Protein AF-A0A8T4P283-F1 (afdb_monomer)

Radius of gyration: 15.97 Å; Cα contacts (8 Å, |Δi|>4): 124; chains: 1; bounding box: 39×23×43 Å

Secondary structure (DSSP, 8-state):
----HHHHHHHHHHHHH-B-SS-BSEEE---THHHHHHHHHHHHHHHHHHHHHHS--TTHHHHHHHHHHHHHHHHHHHHHHHTTEEESSHHHHHHHHHHHTS-SS----

Sequence (109 aa):
MVFDKNYYKNEFERLSKLKGETKFFIRKSSDTFKIKRFIKKGTDSFELANYIKSSNQNAKDYWTITICYYSMLYMAKAAILKKGYETDDHYSTQIALGHLLVPNEIKQV

pLDDT: mean 89.76, std 12.72, range [44.84, 98.5]

Nearest PDB structures (foldseek):
  2rai-assembly1_B  TM=7.407E-01  e=1.207E+00  Homo sapiens

Mean predicted aligned error: 5.28 Å

Solvent-accessible surface area (backbone atoms only — not comparable to full-atom values): 5980 Å² total; per-residue (Å²): 134,84,84,59,61,64,58,24,43,55,49,38,58,52,37,52,66,48,77,51,99,86,53,54,35,31,42,81,40,84,68,62,75,52,33,62,55,24,44,49,53,14,51,56,30,41,53,49,21,54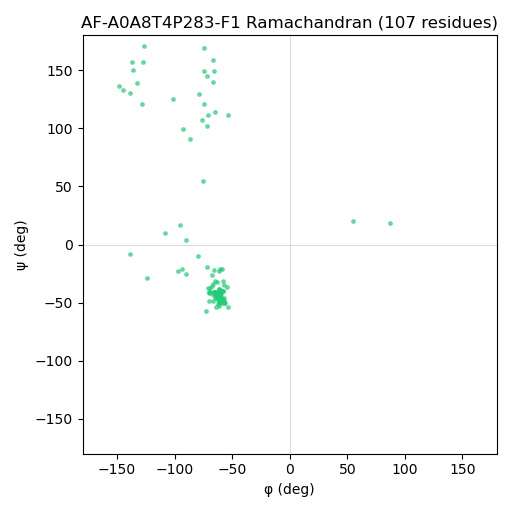,54,42,56,73,46,91,58,82,69,24,66,60,52,23,53,56,32,42,50,50,13,50,50,27,42,49,52,26,56,42,37,76,72,37,28,46,57,72,46,71,66,42,41,52,30,45,43,48,45,77,65,53,67,97,64,80,79,84,125

Foldseek 3Di:
DDQDLVVLVVVLVVQAPDDDPPFRAKYFAPPLVCLVVLLVQLVVLLVVLVVLVPDPDPPSVVSSVVSNVSSVLSNLQSVLVVVRMGGDDDVSSVSSCSNPPDDPDDPDD

Structure (mmCIF, N/CA/C/O backbone):
data_AF-A0A8T4P283-F1
#
_entry.id   AF-A0A8T4P283-F1
#
loop_
_atom_site.group_PDB
_atom_site.id
_atom_site.type_symbol
_atom_site.label_atom_id
_atom_site.label_alt_id
_atom_site.label_comp_id
_atom_site.label_asym_id
_atom_site.label_entity_id
_atom_site.label_seq_id
_atom_site.pdbx_PDB_ins_code
_atom_site.Cartn_x
_atom_site.Cartn_y
_atom_site.Cartn_z
_atom_site.occupancy
_atom_site.B_iso_or_equiv
_atom_site.auth_seq_id
_atom_site.auth_comp_id
_atom_site.auth_asym_id
_atom_site.auth_atom_id
_atom_site.pdbx_PDB_model_num
ATOM 1 N N . MET A 1 1 ? -15.975 -11.253 -12.604 1.00 50.75 1 MET A N 1
ATOM 2 C CA . MET A 1 1 ? -15.861 -11.613 -11.174 1.00 50.75 1 MET A CA 1
ATOM 3 C C . MET A 1 1 ? -16.639 -10.565 -10.395 1.00 50.75 1 MET A C 1
ATOM 5 O O . MET A 1 1 ? -16.342 -9.389 -10.569 1.00 50.75 1 MET A O 1
ATOM 9 N N . VAL A 1 2 ? -17.684 -10.945 -9.658 1.00 67.06 2 VAL A N 1
ATOM 10 C CA . VAL A 1 2 ? -18.476 -9.982 -8.871 1.00 67.06 2 VAL A CA 1
ATOM 11 C C . VAL A 1 2 ? -17.704 -9.677 -7.591 1.00 67.06 2 VAL A C 1
ATOM 13 O O . VAL A 1 2 ? -17.222 -10.592 -6.928 1.00 67.06 2 VAL A O 1
ATOM 16 N N . PHE A 1 3 ? -17.528 -8.397 -7.277 1.00 76.31 3 PHE A N 1
ATOM 17 C CA . PHE A 1 3 ? -16.848 -7.977 -6.058 1.00 76.31 3 PHE A CA 1
ATOM 18 C C . PHE A 1 3 ? -17.726 -8.283 -4.834 1.00 76.31 3 PHE A C 1
ATOM 20 O O . PHE A 1 3 ? -18.774 -7.666 -4.650 1.00 76.31 3 PHE A O 1
ATOM 27 N N . ASP A 1 4 ? -17.304 -9.232 -3.997 1.00 85.00 4 ASP A N 1
ATOM 28 C CA . ASP A 1 4 ? -18.025 -9.605 -2.775 1.00 85.00 4 ASP A CA 1
ATOM 29 C C . ASP A 1 4 ? -17.615 -8.712 -1.593 1.00 85.00 4 ASP A C 1
ATOM 31 O O . ASP A 1 4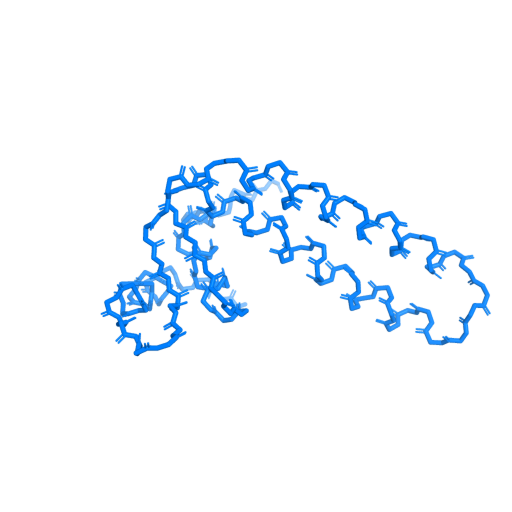 ? -16.686 -9.007 -0.838 1.00 85.00 4 ASP A O 1
ATOM 35 N N . LYS A 1 5 ? -18.334 -7.602 -1.412 1.00 85.00 5 LYS A N 1
ATOM 36 C CA . LYS A 1 5 ? -18.117 -6.657 -0.304 1.00 85.00 5 LYS A CA 1
ATOM 37 C C . LYS A 1 5 ? -18.226 -7.324 1.076 1.00 85.00 5 LYS A C 1
ATOM 39 O O . LYS A 1 5 ? -17.510 -6.924 1.999 1.00 85.00 5 LYS A O 1
ATOM 44 N N . ASN A 1 6 ? -19.109 -8.314 1.228 1.00 90.81 6 ASN A N 1
ATOM 45 C CA . ASN A 1 6 ? -19.351 -8.974 2.510 1.00 90.81 6 ASN A CA 1
ATOM 46 C C . ASN A 1 6 ? -18.156 -9.835 2.910 1.00 90.81 6 ASN A C 1
ATOM 48 O O . ASN A 1 6 ? -17.735 -9.772 4.065 1.00 90.81 6 ASN A O 1
ATOM 52 N N . TYR A 1 7 ? -17.556 -10.547 1.951 1.00 93.00 7 TYR A N 1
ATOM 53 C CA . TYR A 1 7 ? -16.291 -11.248 2.164 1.00 93.00 7 TYR A CA 1
ATOM 54 C C . TYR A 1 7 ? -15.213 -10.302 2.709 1.00 93.00 7 TYR A C 1
ATOM 56 O O . TYR A 1 7 ? -14.662 -10.543 3.784 1.00 93.00 7 TYR A O 1
ATOM 64 N N . TYR A 1 8 ? -14.964 -9.179 2.023 1.00 93.19 8 TYR A N 1
ATOM 65 C CA . TYR A 1 8 ? -13.932 -8.221 2.434 1.00 93.19 8 TYR A CA 1
ATOM 66 C C . TYR A 1 8 ? -14.199 -7.620 3.816 1.00 93.19 8 TYR A C 1
ATOM 68 O O . TYR A 1 8 ? -13.262 -7.444 4.592 1.00 93.19 8 TYR A O 1
ATOM 76 N N . LYS A 1 9 ? -15.462 -7.326 4.149 1.00 94.06 9 LYS A N 1
ATOM 77 C CA . LYS A 1 9 ? -15.844 -6.843 5.483 1.00 94.06 9 LYS A CA 1
ATOM 78 C C . LYS A 1 9 ? -15.572 -7.889 6.566 1.00 94.06 9 LYS A C 1
ATOM 80 O O . LYS A 1 9 ? -14.888 -7.585 7.541 1.00 94.06 9 LYS A O 1
ATOM 85 N N . ASN A 1 10 ? -16.086 -9.104 6.394 1.00 95.12 10 ASN A N 1
ATOM 86 C CA . ASN A 1 10 ? -15.956 -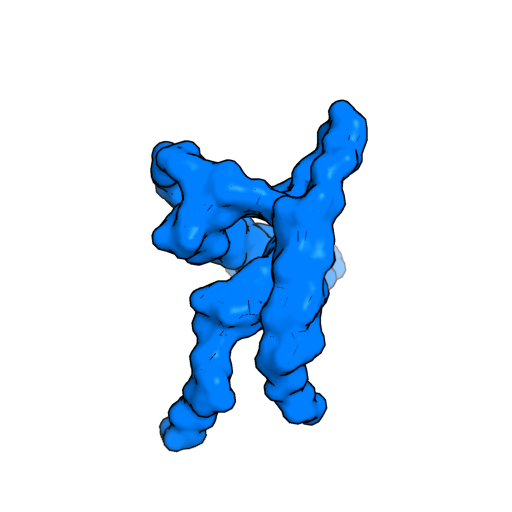10.168 7.390 1.00 95.12 10 ASN A CA 1
ATOM 87 C C . ASN A 1 10 ? -14.482 -10.519 7.629 1.00 95.12 10 ASN A C 1
ATOM 89 O O . ASN A 1 10 ? -14.038 -10.662 8.770 1.00 95.12 10 ASN A O 1
ATOM 93 N N . GLU A 1 11 ? -13.705 -10.582 6.550 1.00 95.25 11 GLU A N 1
ATOM 94 C CA . GLU A 1 11 ? -12.282 -10.879 6.618 1.00 95.25 11 GLU A CA 1
ATOM 95 C C . GLU A 1 11 ? -11.483 -9.734 7.256 1.00 95.25 11 GLU A C 1
ATOM 97 O O . GLU A 1 11 ? -10.580 -9.980 8.056 1.00 95.25 11 GLU A O 1
ATOM 102 N N . PHE A 1 12 ? -11.849 -8.476 6.989 1.00 95.31 12 PHE A N 1
ATOM 103 C CA . PHE A 1 12 ? -11.250 -7.317 7.652 1.00 95.31 12 PHE A CA 1
ATOM 104 C C . PHE A 1 12 ? -11.460 -7.355 9.169 1.00 95.31 12 PHE A C 1
ATOM 106 O O . PHE A 1 12 ? -10.516 -7.143 9.936 1.00 95.31 12 PHE A O 1
ATOM 113 N N . GLU A 1 13 ? -12.683 -7.649 9.616 1.00 94.56 13 GLU A N 1
ATOM 114 C CA . GLU A 1 13 ? -13.010 -7.764 11.038 1.00 94.56 13 GLU A CA 1
ATOM 115 C C . GLU A 1 13 ? -12.251 -8.917 11.703 1.00 94.56 13 GLU A C 1
ATOM 117 O O . GLU A 1 13 ? -11.748 -8.757 12.819 1.00 94.56 13 GLU A O 1
ATOM 122 N N . ARG A 1 14 ? -12.123 -10.061 11.015 1.00 94.12 14 ARG A N 1
ATOM 123 C CA . ARG A 1 14 ? -11.336 -11.209 11.482 1.00 94.12 14 ARG A CA 1
ATOM 124 C C . ARG A 1 14 ? -9.860 -10.841 11.641 1.00 94.12 14 ARG A C 1
ATOM 126 O O . ARG A 1 14 ? -9.299 -11.023 12.721 1.00 94.12 14 ARG A O 1
ATOM 133 N N . LEU A 1 15 ? -9.244 -10.276 10.600 1.00 93.25 15 LEU A N 1
ATOM 134 C CA . LEU A 1 15 ? -7.829 -9.887 10.595 1.00 93.25 15 LEU A CA 1
ATOM 135 C C . LEU A 1 15 ? -7.512 -8.772 11.601 1.00 93.25 15 LEU A C 1
ATOM 137 O O . LEU A 1 15 ? -6.424 -8.764 12.170 1.00 93.25 15 LEU A O 1
ATOM 141 N N . SER A 1 16 ? -8.460 -7.869 11.867 1.00 91.31 16 SER A N 1
ATOM 142 C CA . SER A 1 16 ? -8.300 -6.796 12.863 1.00 91.31 16 SER A CA 1
ATOM 143 C C . SER A 1 16 ? -8.323 -7.298 14.313 1.00 91.31 16 SER A C 1
ATOM 145 O O . SER A 1 16 ? -7.877 -6.594 15.220 1.00 91.31 16 SER A O 1
ATOM 147 N N . LYS A 1 17 ? -8.865 -8.501 14.553 1.00 89.56 17 LYS A N 1
ATOM 148 C CA . LYS A 1 17 ? -8.929 -9.140 15.880 1.00 89.56 17 LYS A CA 1
ATOM 149 C C . LYS A 1 17 ? -7.744 -10.072 16.145 1.00 89.56 17 LYS A C 1
ATOM 151 O O . LYS A 1 17 ? -7.442 -10.340 17.306 1.00 89.56 17 LYS A O 1
ATOM 156 N N . LEU A 1 18 ? -7.065 -10.550 15.100 1.00 84.12 18 LEU A N 1
ATOM 157 C CA . LEU A 1 18 ? -5.878 -11.393 15.225 1.00 84.12 18 LEU A CA 1
ATOM 158 C C . LEU A 1 18 ? -4.683 -10.569 15.721 1.00 84.12 18 LEU A C 1
ATOM 160 O O . LEU A 1 18 ? -4.040 -9.847 14.960 1.00 84.12 18 LEU A O 1
ATOM 164 N N . LYS A 1 19 ? -4.370 -10.702 17.010 1.00 63.09 19 LYS A N 1
ATOM 165 C CA . LYS A 1 19 ? -3.116 -10.219 17.594 1.00 63.09 19 LYS A CA 1
ATOM 166 C C . LYS A 1 19 ? -2.108 -11.366 17.561 1.00 63.09 19 LYS A C 1
ATOM 168 O O . LYS A 1 19 ? -2.182 -12.260 18.395 1.00 63.09 19 LYS A O 1
ATOM 173 N N . GLY A 1 20 ? -1.214 -11.378 16.575 1.00 58.09 20 GLY A N 1
ATOM 174 C CA . GLY A 1 20 ? -0.045 -12.257 16.617 1.00 58.09 20 GLY A CA 1
ATOM 175 C C . GLY A 1 20 ? 0.980 -11.726 17.620 1.00 58.09 20 GLY A C 1
ATOM 176 O O . GLY A 1 20 ? 1.090 -10.513 17.792 1.00 58.09 20 GLY A O 1
ATOM 177 N N . GLU A 1 21 ? 1.753 -12.613 18.249 1.00 54.53 21 GLU A N 1
ATOM 178 C CA . GLU A 1 21 ? 2.807 -12.246 19.214 1.00 54.53 21 GLU A CA 1
ATOM 179 C C . GLU A 1 21 ? 3.908 -11.357 18.596 1.00 54.53 21 GLU A C 1
ATOM 181 O O . GLU A 1 21 ? 4.593 -10.632 19.310 1.00 54.53 21 GLU A O 1
ATOM 186 N N . THR A 1 22 ? 4.054 -11.365 17.263 1.00 58.44 22 THR A N 1
ATOM 187 C CA . THR A 1 22 ? 5.132 -10.660 16.539 1.00 58.44 22 THR A CA 1
ATOM 188 C C . THR A 1 22 ? 4.707 -9.946 15.247 1.00 58.44 22 THR A C 1
ATOM 190 O O . THR A 1 22 ? 5.512 -9.207 14.679 1.00 58.44 22 THR A O 1
ATOM 193 N N . LYS A 1 23 ? 3.467 -10.118 14.761 1.00 66.50 23 LYS A N 1
ATOM 194 C CA . LYS A 1 23 ? 3.004 -9.544 13.481 1.00 66.50 23 LYS A CA 1
ATOM 195 C C . LYS A 1 23 ? 1.533 -9.124 13.541 1.00 66.50 23 LYS A C 1
ATOM 197 O O . LYS A 1 23 ? 0.692 -9.903 13.993 1.00 66.50 23 LYS A O 1
ATOM 202 N N . PHE A 1 24 ? 1.217 -7.918 13.062 1.00 69.19 2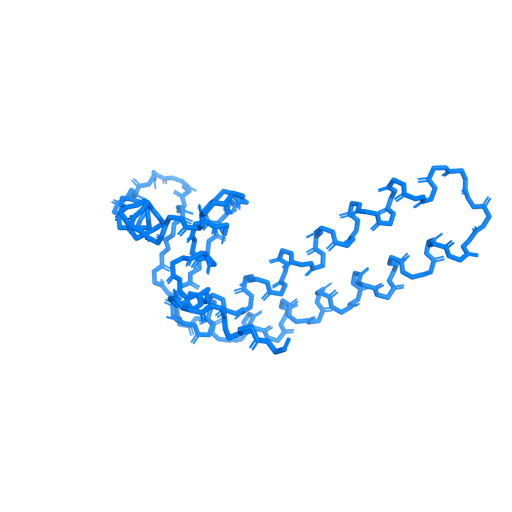4 PHE A N 1
ATOM 203 C CA . PHE A 1 24 ? -0.156 -7.413 12.983 1.00 69.19 24 PHE A CA 1
ATOM 204 C C . PHE A 1 24 ? -0.684 -7.532 11.553 1.00 69.19 24 PHE A C 1
ATOM 206 O O . PHE A 1 24 ? -0.107 -6.992 10.618 1.00 69.19 24 PHE A O 1
ATOM 213 N N . PHE A 1 25 ? -1.829 -8.184 11.353 1.00 85.88 25 PHE A N 1
ATOM 214 C CA . PHE A 1 25 ? -2.433 -8.232 10.018 1.00 85.88 25 PHE A CA 1
ATOM 215 C C . PHE A 1 25 ? -3.038 -6.874 9.650 1.00 85.88 25 PHE A C 1
ATOM 217 O O . PHE A 1 25 ? -2.647 -6.272 8.648 1.00 85.88 25 PHE A O 1
ATOM 224 N N . ILE A 1 26 ? -3.955 -6.378 10.485 1.00 93.25 26 ILE A N 1
ATOM 225 C CA . ILE A 1 26 ? -4.579 -5.056 10.374 1.00 93.25 26 ILE A CA 1
ATOM 226 C C . ILE A 1 26 ? -4.668 -4.457 11.778 1.00 93.25 26 ILE A C 1
ATOM 228 O O . ILE A 1 26 ? -5.152 -5.109 12.702 1.00 93.25 26 ILE A O 1
ATOM 232 N N . ARG A 1 27 ? -4.230 -3.210 11.957 1.00 92.38 27 ARG A N 1
ATOM 233 C CA . ARG A 1 27 ? -4.340 -2.497 13.240 1.00 92.38 27 ARG A CA 1
ATOM 234 C C . ARG A 1 27 ? -4.797 -1.063 13.049 1.00 92.38 27 ARG A C 1
ATOM 236 O O . ARG A 1 27 ? -4.574 -0.483 11.992 1.00 92.38 27 ARG A O 1
ATOM 243 N N . LYS A 1 28 ? -5.383 -0.466 14.088 1.00 93.25 28 LYS A N 1
ATOM 244 C CA . LYS A 1 28 ? -5.592 0.987 14.119 1.00 93.25 28 LYS A CA 1
ATOM 245 C C . LYS A 1 28 ? -4.242 1.694 14.199 1.00 93.25 28 LYS A C 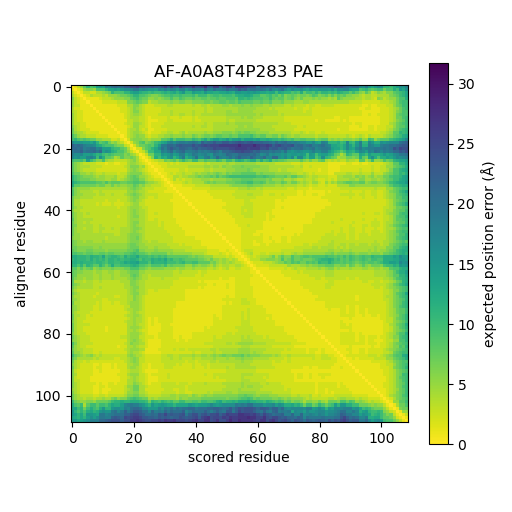1
ATOM 247 O O . LYS A 1 28 ? -3.352 1.238 14.913 1.00 93.25 28 LYS A O 1
ATOM 252 N N . SER A 1 29 ? -4.100 2.796 13.475 1.00 92.56 29 SER A N 1
ATOM 253 C CA . SER A 1 29 ? -2.876 3.592 13.468 1.00 92.56 29 SER A CA 1
ATOM 254 C C . SER A 1 29 ? -3.193 5.065 13.239 1.00 92.56 29 SER A C 1
ATOM 256 O O . SER A 1 29 ? -4.009 5.412 12.385 1.00 92.56 29 SER A O 1
ATOM 258 N N . SER A 1 30 ? -2.530 5.926 14.007 1.00 92.31 30 SER A N 1
ATOM 259 C CA . SER A 1 30 ? -2.581 7.386 13.888 1.00 92.31 30 SER A CA 1
ATOM 260 C C . SER A 1 30 ? -1.281 7.972 13.328 1.00 92.31 30 SER A C 1
ATOM 262 O O . SER A 1 30 ? -1.108 9.190 13.330 1.00 92.31 30 SER A O 1
ATOM 264 N N . ASP A 1 31 ? -0.367 7.128 12.834 1.00 92.56 31 ASP A N 1
ATOM 265 C CA . ASP A 1 31 ? 0.978 7.502 12.372 1.00 92.56 31 ASP A CA 1
ATOM 266 C C . ASP A 1 31 ? 0.962 8.210 11.006 1.00 92.56 31 ASP A C 1
ATOM 268 O O . ASP A 1 31 ? 1.634 7.814 10.050 1.00 92.56 31 ASP A O 1
ATOM 272 N N . THR A 1 32 ? 0.193 9.290 10.885 1.00 88.94 32 THR A N 1
ATOM 273 C CA . THR A 1 32 ? -0.077 9.987 9.618 1.00 88.94 32 THR A CA 1
ATOM 274 C C . THR A 1 32 ? 1.182 10.507 8.917 1.00 88.94 32 THR A C 1
ATOM 276 O O . THR A 1 32 ? 1.183 10.660 7.695 1.00 88.94 32 THR A O 1
ATOM 279 N N . PHE A 1 33 ? 2.300 10.686 9.632 1.00 90.94 33 PHE A N 1
ATOM 280 C CA . PHE A 1 33 ? 3.597 11.016 9.030 1.00 90.94 33 PHE A CA 1
ATOM 281 C C . PHE A 1 33 ? 4.060 9.967 7.998 1.00 90.94 33 PHE A C 1
ATOM 283 O O . PHE A 1 33 ? 4.691 10.317 6.995 1.00 90.94 33 PHE A O 1
ATOM 290 N N . LYS A 1 34 ? 3.699 8.685 8.184 1.00 94.75 34 LYS A N 1
ATOM 291 C CA . LYS A 1 34 ? 4.022 7.598 7.245 1.00 94.75 34 LYS A CA 1
ATOM 292 C C . LYS A 1 34 ? 3.311 7.761 5.899 1.00 94.75 34 LYS A C 1
ATOM 294 O O . LYS A 1 34 ? 3.808 7.242 4.905 1.00 94.75 34 LYS A O 1
ATOM 299 N N . ILE A 1 35 ? 2.207 8.517 5.827 1.00 96.00 35 ILE A N 1
ATOM 300 C CA . ILE A 1 35 ? 1.458 8.754 4.580 1.00 96.00 35 ILE A CA 1
ATOM 301 C C . ILE A 1 35 ? 2.366 9.403 3.534 1.00 96.00 35 ILE A C 1
ATOM 303 O O . ILE A 1 35 ? 2.481 8.890 2.423 1.00 96.00 35 ILE A O 1
ATOM 307 N N . LYS A 1 36 ? 3.067 10.488 3.894 1.00 97.00 36 LYS A N 1
ATOM 308 C CA . LYS A 1 36 ? 3.997 11.170 2.975 1.00 97.00 36 LYS A CA 1
ATOM 309 C C . LYS A 1 36 ? 5.121 10.234 2.525 1.00 97.00 36 LYS A C 1
ATOM 311 O O . LYS A 1 36 ? 5.481 10.225 1.352 1.00 97.00 36 LYS A O 1
ATOM 316 N N . ARG A 1 37 ? 5.631 9.404 3.443 1.00 97.19 37 ARG A N 1
ATOM 317 C CA . ARG A 1 37 ? 6.670 8.407 3.149 1.00 97.19 37 ARG A CA 1
ATOM 318 C C . ARG A 1 3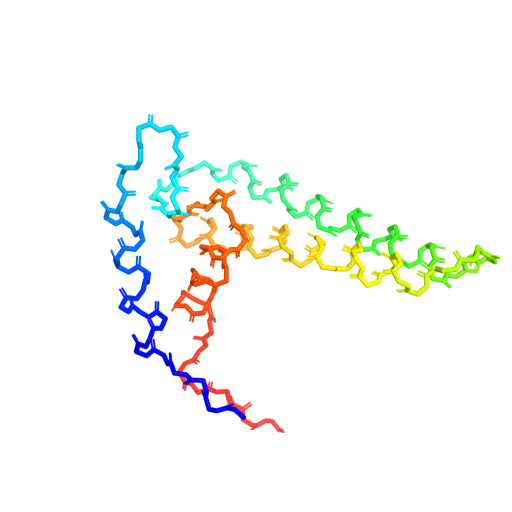7 ? 6.188 7.357 2.147 1.00 97.19 37 ARG A C 1
ATOM 320 O O . ARG A 1 37 ? 6.924 7.037 1.220 1.00 97.19 37 ARG A O 1
ATOM 327 N N . PHE A 1 38 ? 4.983 6.819 2.325 1.00 97.69 38 PHE A N 1
ATOM 328 C CA . PHE A 1 38 ? 4.415 5.835 1.405 1.00 97.69 38 PHE A CA 1
ATOM 329 C C . PHE A 1 38 ? 4.098 6.435 0.037 1.00 97.69 38 PHE A C 1
ATOM 331 O O . PHE A 1 38 ? 4.448 5.818 -0.962 1.00 97.69 38 PHE A O 1
ATOM 338 N N . ILE A 1 39 ? 3.531 7.647 -0.018 1.00 98.19 39 ILE A N 1
ATOM 339 C CA . ILE A 1 39 ? 3.297 8.355 -1.286 1.00 98.19 39 ILE A CA 1
ATOM 340 C C . ILE A 1 39 ? 4.614 8.530 -2.038 1.00 98.19 39 ILE A C 1
ATOM 342 O O . ILE A 1 39 ? 4.701 8.130 -3.193 1.00 98.19 39 ILE A O 1
ATOM 346 N N . LYS A 1 40 ? 5.660 9.035 -1.368 1.00 98.06 40 LYS A N 1
ATOM 347 C CA . LYS A 1 40 ? 6.977 9.192 -1.992 1.00 98.06 40 LYS A CA 1
ATOM 348 C C . LYS A 1 40 ? 7.507 7.867 -2.545 1.00 98.06 40 LYS A C 1
ATOM 350 O O . LYS A 1 40 ? 7.859 7.804 -3.712 1.00 98.06 40 LYS A O 1
ATOM 3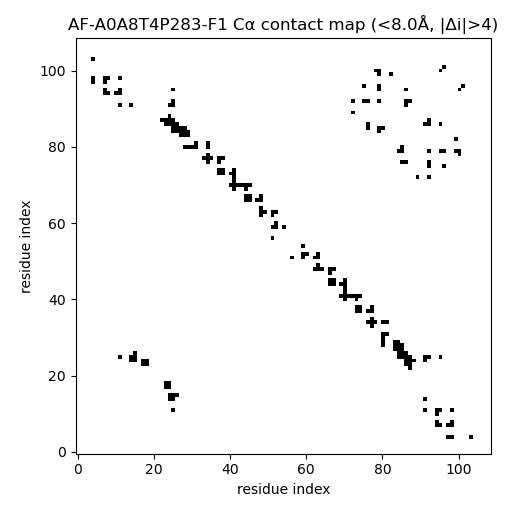55 N N . LYS A 1 41 ? 7.505 6.795 -1.744 1.00 98.12 41 LYS A N 1
ATOM 356 C CA . LYS A 1 41 ? 7.944 5.469 -2.212 1.00 98.12 41 LYS A CA 1
ATOM 357 C C . LYS A 1 41 ? 7.127 4.965 -3.404 1.00 98.12 41 LYS A C 1
ATOM 359 O O . LYS A 1 41 ? 7.697 4.361 -4.307 1.00 98.12 41 LYS A O 1
ATOM 364 N N . GLY A 1 42 ? 5.812 5.185 -3.391 1.00 98.25 42 GLY A N 1
ATOM 365 C CA . GLY A 1 42 ? 4.913 4.821 -4.482 1.00 98.25 42 GLY A CA 1
ATOM 366 C C . GLY A 1 42 ? 5.268 5.547 -5.777 1.00 98.25 42 GLY A C 1
ATOM 367 O O . GLY A 1 42 ? 5.458 4.891 -6.801 1.00 98.25 42 GLY A O 1
ATOM 368 N N . THR A 1 43 ? 5.426 6.870 -5.711 1.00 98.38 43 THR A N 1
ATOM 369 C CA . THR A 1 43 ? 5.820 7.713 -6.849 1.00 98.38 43 THR A CA 1
ATOM 370 C C . THR A 1 43 ? 7.208 7.353 -7.370 1.00 98.38 43 THR A C 1
ATOM 372 O O . THR A 1 43 ? 7.331 7.034 -8.548 1.00 98.38 43 THR A O 1
ATOM 375 N N . ASP A 1 44 ? 8.220 7.289 -6.498 1.00 98.50 44 ASP A N 1
ATOM 376 C CA . ASP A 1 44 ? 9.594 6.935 -6.881 1.00 98.50 44 ASP A CA 1
ATOM 377 C C . ASP A 1 44 ? 9.640 5.548 -7.561 1.00 98.50 44 ASP A C 1
ATOM 379 O O . ASP A 1 44 ? 10.339 5.343 -8.552 1.00 98.50 44 ASP A O 1
ATOM 383 N N . SER A 1 45 ? 8.858 4.582 -7.056 1.00 98.19 45 SER A N 1
ATOM 384 C CA . SER A 1 45 ? 8.758 3.248 -7.669 1.00 98.19 45 SER A CA 1
ATOM 385 C C . SER A 1 45 ? 8.104 3.313 -9.051 1.00 98.19 45 SER A C 1
ATOM 387 O O . SER A 1 45 ? 8.550 2.641 -9.973 1.00 98.19 45 SER A O 1
ATOM 389 N N . PHE A 1 46 ? 7.058 4.123 -9.224 1.00 98.00 46 PHE A N 1
ATOM 390 C CA . PHE A 1 46 ? 6.402 4.275 -10.523 1.00 98.00 46 PHE A CA 1
ATOM 391 C C . PHE A 1 46 ? 7.327 4.928 -11.563 1.00 98.00 46 PHE A C 1
ATOM 393 O O . PHE A 1 46 ? 7.398 4.473 -12.703 1.00 98.00 46 PHE A O 1
ATOM 400 N N . GLU A 1 47 ? 8.093 5.942 -11.161 1.00 97.88 47 GLU A N 1
ATOM 401 C CA . GLU A 1 47 ? 9.121 6.563 -12.004 1.00 97.88 47 GLU A CA 1
ATOM 402 C C . GLU A 1 47 ? 10.199 5.552 -12.416 1.00 97.88 47 GLU A C 1
ATOM 404 O O . GLU A 1 47 ? 10.541 5.458 -13.598 1.00 97.88 47 GLU A O 1
ATOM 409 N N . LEU A 1 48 ? 10.665 4.720 -11.476 1.00 97.19 48 LEU A N 1
ATOM 410 C CA . LEU A 1 48 ? 11.595 3.632 -11.777 1.00 97.19 48 LEU A CA 1
ATOM 411 C C . LEU A 1 48 ? 10.994 2.617 -12.761 1.00 97.19 48 LEU A C 1
ATOM 413 O O . LEU A 1 48 ? 11.681 2.179 -13.682 1.00 97.19 48 LEU A O 1
ATOM 417 N N . ALA A 1 49 ? 9.717 2.255 -12.608 1.00 97.44 49 ALA A N 1
ATOM 418 C CA . ALA A 1 49 ? 9.043 1.337 -13.526 1.00 97.44 49 ALA A CA 1
ATOM 419 C C . ALA A 1 49 ? 9.026 1.881 -14.965 1.00 97.44 49 ALA A C 1
ATOM 421 O O . ALA A 1 49 ? 9.289 1.124 -15.906 1.00 97.44 49 ALA A O 1
ATOM 422 N N . ASN A 1 50 ? 8.782 3.187 -15.127 1.00 96.50 50 ASN A N 1
ATOM 423 C CA . ASN A 1 50 ? 8.828 3.870 -16.422 1.00 96.50 50 ASN A CA 1
ATOM 424 C C . ASN A 1 50 ? 10.241 3.872 -17.017 1.00 96.50 50 ASN A C 1
ATOM 426 O O . ASN A 1 50 ? 10.405 3.561 -18.197 1.00 96.50 50 ASN A O 1
ATOM 430 N N . TYR A 1 51 ? 11.258 4.154 -16.198 1.00 96.62 51 TYR A N 1
ATOM 431 C CA . TYR A 1 51 ? 12.660 4.098 -16.617 1.00 96.62 51 TYR A CA 1
ATOM 432 C C . TYR A 1 51 ? 13.075 2.692 -17.082 1.00 96.62 51 TYR A C 1
ATOM 434 O O . TYR A 1 51 ? 13.688 2.528 -18.136 1.00 96.62 51 TYR A O 1
ATOM 442 N N . ILE A 1 52 ? 12.702 1.647 -16.337 1.00 95.50 52 ILE A N 1
ATOM 443 C CA . ILE A 1 52 ? 13.006 0.263 -16.723 1.00 95.50 52 ILE A CA 1
ATOM 444 C C . ILE A 1 52 ? 12.277 -0.115 -18.016 1.00 95.50 52 ILE A C 1
ATOM 446 O O . ILE A 1 52 ? 12.889 -0.711 -18.905 1.00 95.50 52 ILE A O 1
ATOM 450 N N . LYS A 1 53 ? 11.009 0.283 -18.174 1.00 95.50 53 LYS A N 1
ATOM 451 C CA . LYS A 1 53 ? 10.215 -0.018 -19.375 1.00 95.50 53 LYS A CA 1
ATOM 452 C C . LYS A 1 53 ? 10.824 0.586 -20.646 1.00 95.50 53 LYS A C 1
ATOM 454 O O . LYS A 1 53 ? 10.803 -0.061 -21.701 1.00 95.50 53 LYS A O 1
ATOM 459 N N . SER A 1 54 ? 11.377 1.797 -20.551 1.00 94.50 54 SE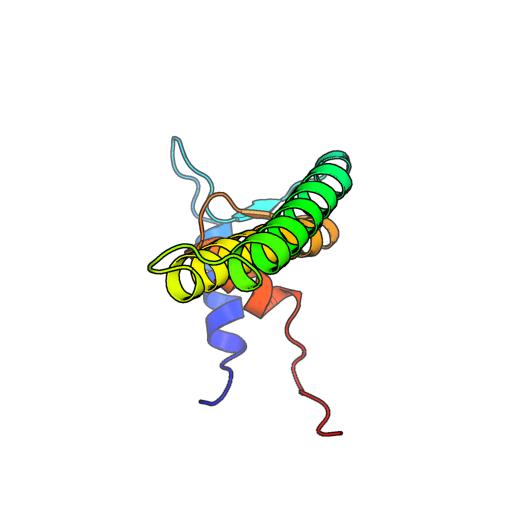R A N 1
ATOM 460 C CA . SER A 1 54 ? 12.035 2.486 -21.670 1.00 94.50 54 SER A CA 1
ATOM 461 C C . SER A 1 54 ? 13.468 2.011 -21.935 1.00 94.50 54 SER A C 1
ATOM 463 O O . SER A 1 54 ? 14.032 2.343 -22.974 1.00 94.50 54 SER A O 1
ATOM 465 N N . SER A 1 55 ? 14.049 1.201 -21.048 1.00 94.62 55 SER A N 1
ATOM 466 C CA . SER A 1 55 ? 15.405 0.671 -21.214 1.00 94.62 55 SER A CA 1
ATOM 467 C C . SER A 1 55 ? 15.502 -0.444 -22.271 1.00 94.62 55 SER A C 1
ATOM 469 O O . SER A 1 55 ? 14.499 -1.014 -22.713 1.00 94.62 55 SER A O 1
ATOM 471 N N . ASN A 1 56 ? 16.737 -0.805 -22.627 1.00 92.81 56 ASN A N 1
ATOM 472 C CA . ASN A 1 56 ? 17.059 -1.950 -23.490 1.00 92.81 56 ASN A CA 1
ATOM 473 C C . ASN A 1 56 ? 17.412 -3.219 -22.691 1.00 92.81 56 ASN A C 1
ATOM 475 O O . ASN A 1 56 ? 18.018 -4.141 -23.228 1.00 92.81 56 ASN A O 1
ATOM 479 N N . GLN A 1 57 ? 17.075 -3.261 -21.398 1.00 89.88 57 GLN A N 1
ATOM 480 C CA . GLN A 1 57 ? 17.370 -4.406 -20.540 1.00 89.88 57 GLN A CA 1
ATOM 481 C C . GLN A 1 57 ? 16.482 -5.610 -20.884 1.00 89.88 57 GLN A C 1
ATOM 483 O O . GLN A 1 57 ? 15.293 -5.471 -21.191 1.00 89.88 57 GLN A O 1
ATOM 488 N N . ASN A 1 58 ? 17.051 -6.809 -20.765 1.00 90.75 58 ASN A N 1
ATOM 489 C CA . ASN A 1 58 ? 16.293 -8.053 -20.866 1.00 90.75 58 ASN A CA 1
ATOM 490 C C . ASN A 1 58 ? 15.304 -8.180 -19.697 1.00 90.75 58 ASN A C 1
ATOM 492 O O . ASN A 1 58 ? 15.552 -7.686 -18.599 1.00 90.75 58 ASN A O 1
ATOM 496 N N . ALA A 1 59 ? 14.171 -8.850 -19.933 1.00 91.25 59 ALA A N 1
ATOM 497 C CA . ALA A 1 59 ? 13.100 -9.041 -18.946 1.00 91.25 59 ALA A CA 1
ATOM 498 C C . ALA A 1 59 ? 12.544 -7.740 -18.321 1.00 91.25 59 ALA A C 1
ATOM 500 O O . ALA A 1 59 ? 11.907 -7.783 -17.266 1.00 91.25 59 ALA A O 1
ATOM 501 N N . LYS A 1 60 ? 12.734 -6.581 -18.972 1.00 93.38 60 LYS A N 1
ATOM 502 C CA . LYS A 1 60 ? 12.248 -5.284 -18.475 1.00 93.38 60 LYS A CA 1
ATOM 503 C C . LYS A 1 60 ? 10.755 -5.277 -18.169 1.00 93.38 60 LYS A C 1
ATOM 505 O O . LYS A 1 60 ? 10.354 -4.700 -17.172 1.00 93.38 60 LYS A O 1
ATOM 510 N N . ASP A 1 61 ? 9.947 -5.977 -18.962 1.00 95.00 61 ASP A N 1
ATOM 511 C CA . ASP A 1 61 ? 8.496 -6.025 -18.774 1.00 95.00 61 ASP A CA 1
ATOM 512 C C . ASP A 1 61 ? 8.106 -6.722 -17.469 1.00 95.00 61 ASP A C 1
ATOM 514 O O . ASP A 1 61 ? 7.248 -6.225 -16.741 1.00 95.00 61 ASP A O 1
ATOM 518 N N . TYR A 1 62 ? 8.787 -7.822 -17.135 1.00 95.94 62 TYR A N 1
ATOM 519 C CA . TYR A 1 62 ? 8.605 -8.515 -15.862 1.00 95.94 62 TYR A CA 1
ATOM 520 C C . TYR A 1 62 ? 8.936 -7.584 -14.692 1.00 95.94 62 TYR A C 1
ATOM 522 O O . TYR A 1 62 ? 8.119 -7.397 -13.791 1.00 95.94 62 TYR A O 1
ATOM 530 N N . TRP A 1 63 ? 10.092 -6.919 -14.753 1.00 96.38 63 TRP A N 1
ATOM 531 C CA . TRP A 1 63 ? 10.505 -5.975 -13.718 1.00 96.38 63 TRP A CA 1
ATOM 532 C C . TRP A 1 63 ? 9.577 -4.766 -13.611 1.00 96.38 63 TRP A C 1
ATOM 534 O O . TRP A 1 63 ? 9.219 -4.382 -12.501 1.00 96.38 63 TRP A O 1
ATOM 544 N N . THR A 1 64 ? 9.124 -4.199 -14.729 1.00 97.62 64 THR A N 1
ATOM 545 C CA . THR A 1 64 ? 8.138 -3.113 -14.741 1.00 97.62 64 THR A CA 1
ATOM 546 C C . THR A 1 64 ? 6.856 -3.539 -14.028 1.00 97.62 64 THR A C 1
ATOM 548 O O . THR A 1 64 ? 6.373 -2.795 -13.177 1.00 97.62 64 THR A O 1
ATOM 551 N N . ILE A 1 65 ? 6.329 -4.741 -14.296 1.00 97.50 65 ILE A N 1
ATOM 552 C CA . ILE A 1 65 ? 5.133 -5.262 -13.612 1.00 97.50 65 ILE A CA 1
ATOM 553 C C . ILE A 1 65 ? 5.381 -5.394 -12.105 1.00 97.50 65 ILE A C 1
ATOM 555 O O . ILE A 1 65 ? 4.571 -4.917 -11.305 1.00 97.50 65 ILE A O 1
ATOM 559 N N . THR A 1 66 ? 6.508 -5.990 -11.703 1.00 97.44 66 THR A N 1
ATOM 560 C CA . THR A 1 66 ? 6.871 -6.144 -10.286 1.00 97.44 66 THR A CA 1
ATOM 561 C C . THR A 1 66 ? 6.994 -4.794 -9.577 1.00 97.44 66 THR A C 1
ATOM 563 O O . THR A 1 66 ? 6.486 -4.622 -8.470 1.00 97.44 66 THR A O 1
ATOM 566 N N . ILE A 1 67 ? 7.633 -3.807 -10.204 1.00 97.69 67 ILE A N 1
ATOM 567 C CA . ILE A 1 67 ? 7.819 -2.483 -9.604 1.00 97.69 67 ILE A CA 1
ATOM 568 C C . ILE A 1 67 ? 6.478 -1.737 -9.523 1.00 97.69 67 ILE A C 1
ATOM 570 O O . ILE A 1 67 ? 6.169 -1.152 -8.481 1.00 97.69 67 ILE A O 1
ATOM 574 N N . CYS A 1 68 ? 5.639 -1.812 -10.562 1.00 98.19 68 CYS A N 1
ATOM 575 C CA . CYS A 1 68 ? 4.281 -1.266 -10.535 1.00 98.19 68 CYS A CA 1
ATOM 576 C C . CYS A 1 68 ? 3.444 -1.885 -9.408 1.00 98.19 68 CYS A C 1
ATOM 578 O O . CYS A 1 68 ? 2.729 -1.164 -8.712 1.00 98.19 68 CYS A O 1
ATOM 580 N N . TYR A 1 69 ? 3.572 -3.193 -9.167 1.00 97.44 69 TYR A N 1
ATOM 581 C CA . TYR A 1 69 ? 2.930 -3.856 -8.032 1.00 97.44 69 TYR A CA 1
ATOM 582 C C . TYR A 1 69 ? 3.326 -3.226 -6.688 1.00 97.44 69 TYR A C 1
ATOM 584 O O . TYR A 1 69 ? 2.454 -2.873 -5.892 1.00 97.44 69 TYR A O 1
ATOM 592 N N . TYR A 1 70 ? 4.622 -3.010 -6.443 1.00 97.50 70 TYR A N 1
ATOM 593 C CA . TYR A 1 70 ? 5.076 -2.363 -5.207 1.00 97.50 70 TYR A CA 1
ATOM 594 C C . TYR A 1 70 ? 4.675 -0.888 -5.121 1.00 97.50 70 TYR A C 1
ATOM 596 O O . TYR A 1 70 ? 4.320 -0.420 -4.038 1.00 97.50 70 TYR A O 1
ATOM 604 N N . SER A 1 71 ? 4.672 -0.166 -6.244 1.00 98.25 71 SER A N 1
ATOM 605 C CA . SER A 1 71 ? 4.152 1.202 -6.304 1.00 98.25 71 SER A CA 1
ATOM 606 C C . SER A 1 71 ? 2.694 1.255 -5.831 1.00 98.25 71 SER A C 1
ATOM 608 O O . SER A 1 71 ? 2.366 2.000 -4.901 1.00 98.25 71 SER A O 1
ATOM 610 N N . MET A 1 72 ? 1.841 0.384 -6.383 1.00 97.62 72 MET A N 1
ATOM 611 C CA . MET A 1 72 ? 0.440 0.254 -5.974 1.00 97.62 72 MET A CA 1
ATOM 612 C C . MET A 1 72 ? 0.307 -0.152 -4.505 1.00 97.62 72 MET A C 1
ATOM 614 O O . MET A 1 72 ? -0.524 0.411 -3.794 1.00 97.62 72 MET A O 1
ATOM 618 N N . LEU A 1 73 ? 1.144 -1.074 -4.018 1.00 97.31 73 LEU A N 1
ATOM 619 C CA . LEU A 1 73 ? 1.142 -1.491 -2.616 1.00 97.31 73 LEU A CA 1
ATOM 620 C C . LEU A 1 73 ? 1.444 -0.319 -1.669 1.00 97.31 73 LEU A C 1
ATOM 622 O O . LEU A 1 73 ? 0.762 -0.154 -0.656 1.00 97.31 73 LEU A O 1
ATOM 626 N N . TYR A 1 74 ? 2.434 0.521 -1.986 1.00 97.81 74 TYR A N 1
ATOM 627 C CA . TYR A 1 74 ? 2.737 1.703 -1.175 1.00 97.81 74 TYR A CA 1
ATOM 628 C C . TYR A 1 74 ? 1.587 2.713 -1.186 1.00 97.81 74 TYR A C 1
ATOM 630 O O . TYR A 1 74 ? 1.203 3.211 -0.125 1.00 97.81 74 TYR A O 1
ATOM 638 N N . MET A 1 75 ? 0.986 2.965 -2.351 1.00 98.00 75 MET A N 1
ATOM 639 C CA . MET A 1 75 ? -0.179 3.847 -2.458 1.00 98.00 75 MET A CA 1
ATOM 640 C C . MET A 1 75 ? -1.385 3.305 -1.678 1.00 98.00 75 MET A C 1
ATOM 642 O O . MET A 1 75 ? -2.044 4.060 -0.958 1.00 98.00 75 MET A O 1
ATOM 646 N N . ALA A 1 76 ? -1.630 1.994 -1.736 1.00 97.00 76 ALA A N 1
ATOM 647 C CA . ALA A 1 76 ? -2.664 1.326 -0.953 1.00 97.00 76 ALA A CA 1
ATOM 648 C C . ALA A 1 76 ? -2.440 1.523 0.553 1.00 97.00 76 ALA A C 1
ATOM 650 O O . ALA A 1 76 ? -3.356 1.949 1.256 1.00 97.00 76 ALA A O 1
ATOM 651 N N . LYS A 1 77 ? -1.212 1.307 1.046 1.00 96.50 77 LYS A N 1
ATOM 652 C CA . LYS A 1 77 ? -0.868 1.534 2.461 1.00 96.50 77 LYS A CA 1
ATOM 653 C C . LYS A 1 77 ? -1.077 2.988 2.887 1.00 96.50 77 LYS A C 1
ATOM 655 O O . LYS A 1 77 ? -1.601 3.231 3.971 1.00 96.50 77 LYS A O 1
ATOM 660 N N . ALA A 1 78 ? -0.745 3.960 2.033 1.00 97.38 78 ALA A N 1
ATOM 661 C CA . ALA A 1 78 ? -1.023 5.371 2.304 1.00 97.38 78 ALA A CA 1
ATOM 662 C C . ALA A 1 78 ? -2.533 5.656 2.424 1.00 97.38 78 ALA A C 1
ATOM 664 O O . ALA A 1 78 ? -2.964 6.371 3.332 1.00 97.38 78 ALA A O 1
ATOM 665 N N . ALA A 1 79 ? -3.339 5.093 1.520 1.00 97.12 79 ALA A N 1
ATOM 666 C CA . ALA A 1 79 ? -4.788 5.278 1.501 1.00 97.12 79 ALA A CA 1
ATOM 667 C C . ALA A 1 79 ? -5.484 4.598 2.693 1.00 97.12 79 ALA A C 1
ATOM 669 O O . ALA A 1 79 ? -6.362 5.199 3.312 1.00 97.12 79 ALA A O 1
ATOM 670 N N . ILE A 1 80 ? -5.056 3.388 3.063 1.00 96.75 80 ILE A N 1
ATOM 671 C CA . ILE A 1 80 ? -5.543 2.668 4.250 1.00 96.75 80 ILE A CA 1
ATOM 672 C C . ILE A 1 80 ? -5.197 3.446 5.528 1.00 96.75 80 ILE A C 1
ATOM 674 O O . ILE A 1 80 ? -6.051 3.615 6.399 1.00 96.75 80 ILE A O 1
ATOM 678 N N . LEU A 1 81 ? -3.995 4.023 5.606 1.00 96.81 81 LEU A N 1
ATOM 679 C CA . LEU A 1 81 ? -3.590 4.839 6.751 1.00 96.81 81 LEU A CA 1
ATOM 680 C C . LEU A 1 81 ? -4.385 6.138 6.880 1.00 96.81 81 LEU A C 1
ATOM 682 O O . LEU A 1 81 ? -4.730 6.531 7.992 1.00 96.81 81 LEU A O 1
ATOM 686 N N . LYS A 1 82 ? -4.795 6.755 5.764 1.00 96.50 82 LYS A N 1
ATOM 687 C CA . LYS A 1 82 ? -5.775 7.858 5.791 1.00 96.50 82 LYS A CA 1
ATOM 688 C C . LYS A 1 82 ? -7.13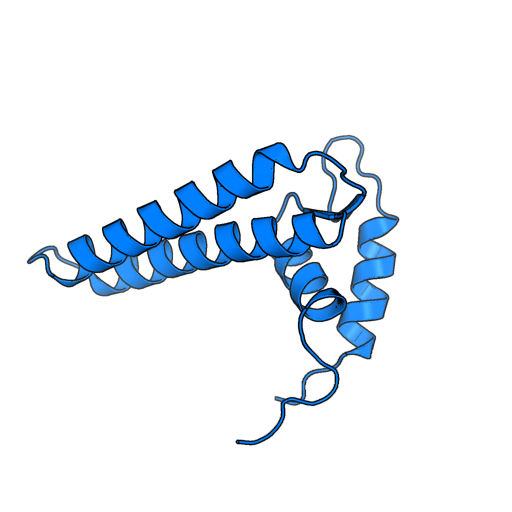6 7.448 6.365 1.00 96.50 82 LYS A C 1
ATOM 690 O O . LYS A 1 82 ? -7.876 8.316 6.817 1.00 96.50 82 LYS A O 1
ATOM 695 N N . LYS A 1 83 ? -7.477 6.156 6.349 1.00 96.06 83 LYS A N 1
ATOM 696 C CA . LYS A 1 83 ? -8.686 5.600 6.980 1.00 96.06 83 LYS A CA 1
ATOM 697 C C . LYS A 1 83 ? -8.460 5.170 8.438 1.00 96.06 83 LYS A C 1
ATOM 699 O O . LYS A 1 83 ? -9.386 4.645 9.048 1.00 96.06 83 LYS A O 1
ATOM 704 N N . GLY A 1 84 ? -7.271 5.409 9.001 1.00 95.81 84 GLY A N 1
ATOM 705 C CA . GLY A 1 84 ? -6.941 5.127 10.402 1.00 95.81 84 GLY A CA 1
ATOM 706 C C . GLY A 1 84 ? -6.441 3.706 10.672 1.00 95.81 84 GLY A C 1
ATOM 707 O O . GLY A 1 84 ? -6.471 3.267 11.823 1.00 95.81 84 GLY A O 1
ATOM 708 N N . TYR A 1 85 ? -5.997 2.982 9.638 1.00 95.56 85 TYR A N 1
ATOM 709 C CA . TYR A 1 85 ? -5.526 1.599 9.753 1.00 95.56 85 TYR A CA 1
ATOM 710 C C . TYR A 1 85 ? -4.129 1.396 9.151 1.00 95.56 85 TYR A C 1
ATOM 712 O O . TYR A 1 85 ? -3.689 2.139 8.284 1.00 95.56 85 TYR A O 1
ATOM 720 N N . GLU A 1 86 ? -3.420 0.362 9.585 1.00 95.06 86 GLU A N 1
ATOM 721 C CA . GLU A 1 86 ? -2.117 -0.045 9.053 1.00 95.06 86 GLU A CA 1
ATOM 722 C C . GLU A 1 86 ? -2.074 -1.567 8.872 1.00 95.06 86 GLU A C 1
ATOM 724 O O . GLU A 1 86 ? -2.746 -2.298 9.604 1.00 95.06 86 GLU A O 1
ATOM 729 N N . THR A 1 87 ? -1.296 -2.029 7.890 1.00 94.50 87 THR A N 1
ATOM 730 C CA . THR A 1 87 ? -1.188 -3.437 7.485 1.00 94.50 87 THR A CA 1
ATOM 731 C C . THR A 1 87 ? 0.270 -3.876 7.327 1.00 94.50 87 THR A C 1
ATOM 733 O O . THR A 1 87 ? 1.081 -3.152 6.727 1.00 94.50 87 THR A O 1
ATOM 736 N N . ASP A 1 88 ? 0.608 -5.086 7.789 1.00 90.19 88 ASP A N 1
ATOM 737 C CA . ASP A 1 88 ? 1.991 -5.588 7.720 1.00 90.19 88 ASP A CA 1
ATOM 738 C C . ASP A 1 88 ? 2.258 -6.502 6.513 1.00 90.19 88 ASP A C 1
ATOM 740 O O . ASP A 1 88 ? 3.402 -6.579 6.064 1.00 90.19 88 ASP A O 1
ATOM 744 N N . ASP A 1 89 ? 1.242 -7.138 5.918 1.00 91.94 89 ASP A N 1
ATOM 745 C CA . ASP A 1 89 ? 1.409 -8.030 4.762 1.00 91.94 89 ASP A CA 1
ATOM 746 C C . ASP A 1 89 ? 0.517 -7.674 3.562 1.00 91.94 89 ASP A C 1
ATOM 748 O O . ASP A 1 89 ? -0.321 -6.769 3.596 1.00 91.94 89 ASP A O 1
ATOM 752 N N . HIS A 1 90 ? 0.778 -8.340 2.437 1.00 93.81 90 HIS A N 1
ATOM 753 C CA . HIS A 1 90 ? 0.129 -8.036 1.164 1.00 93.81 90 HIS A CA 1
ATOM 754 C C . HIS A 1 90 ? -1.344 -8.461 1.163 1.00 93.81 90 HIS A C 1
ATOM 756 O O . HIS A 1 90 ? -2.183 -7.735 0.630 1.00 93.81 90 HIS A O 1
ATOM 762 N N . TYR A 1 91 ? -1.665 -9.590 1.801 1.00 93.88 91 TYR A N 1
ATOM 763 C CA . TYR A 1 91 ? -3.030 -10.097 1.877 1.00 93.88 91 TYR A CA 1
ATOM 764 C C . TYR A 1 91 ? -3.903 -9.167 2.718 1.00 93.88 91 TYR A C 1
ATOM 766 O O . TYR A 1 91 ? -4.951 -8.711 2.264 1.00 93.88 91 TYR A O 1
ATOM 774 N N . SER A 1 92 ? -3.432 -8.783 3.903 1.00 94.81 92 SER A N 1
ATOM 775 C CA . SER A 1 92 ? -4.162 -7.857 4.762 1.00 94.81 92 SER A CA 1
ATOM 776 C C . SER A 1 92 ? -4.323 -6.474 4.127 1.00 94.81 92 SER A C 1
ATOM 778 O O . SER A 1 92 ? -5.367 -5.841 4.287 1.00 94.81 92 SER A O 1
ATOM 780 N N . THR A 1 93 ? -3.345 -6.034 3.327 1.00 96.06 93 THR A N 1
ATOM 781 C CA . THR A 1 93 ? -3.453 -4.806 2.523 1.00 96.06 93 THR A CA 1
ATOM 782 C C . THR A 1 93 ? -4.565 -4.909 1.478 1.00 96.06 93 THR A C 1
ATOM 784 O O . THR A 1 93 ? -5.362 -3.980 1.351 1.00 96.06 93 THR A O 1
ATOM 787 N N . GLN A 1 94 ? -4.667 -6.036 0.767 1.00 94.88 94 GLN A N 1
ATOM 788 C CA . GLN A 1 94 ? -5.749 -6.276 -0.191 1.00 94.88 94 GLN A CA 1
ATOM 789 C C . GLN A 1 94 ? -7.118 -6.293 0.500 1.00 94.88 94 GLN A C 1
ATOM 791 O O . GLN A 1 94 ? -8.052 -5.647 0.020 1.00 94.88 94 GLN A O 1
ATOM 796 N N . ILE A 1 95 ? -7.231 -6.979 1.643 1.00 95.81 95 ILE A N 1
ATOM 797 C CA . ILE A 1 95 ? -8.480 -7.045 2.407 1.00 95.81 95 ILE A CA 1
ATOM 798 C C . ILE A 1 95 ? -8.911 -5.656 2.892 1.00 95.81 95 ILE A C 1
ATOM 800 O O . ILE A 1 95 ? -10.057 -5.252 2.686 1.00 95.81 95 ILE A O 1
ATOM 804 N N . ALA A 1 96 ? -7.983 -4.892 3.474 1.00 95.88 96 ALA A N 1
ATOM 805 C CA . ALA A 1 96 ? -8.235 -3.530 3.930 1.00 95.88 96 ALA A CA 1
ATOM 806 C C . ALA A 1 96 ? -8.648 -2.597 2.789 1.00 95.88 96 ALA A C 1
ATOM 808 O O . ALA A 1 96 ? -9.584 -1.818 2.950 1.00 95.88 96 ALA A O 1
ATOM 809 N N . LEU A 1 97 ? -8.002 -2.694 1.627 1.00 94.19 97 LEU A N 1
ATOM 810 C CA . LEU A 1 97 ? -8.356 -1.883 0.466 1.00 94.19 97 LEU A CA 1
ATOM 811 C C . LEU A 1 97 ? -9.765 -2.214 -0.047 1.00 94.19 97 LEU A C 1
ATOM 813 O O . LEU A 1 97 ? -10.568 -1.303 -0.252 1.00 94.19 97 LEU A O 1
ATOM 817 N N . GLY A 1 98 ? -10.089 -3.504 -0.180 1.00 93.12 98 GLY A N 1
ATOM 818 C CA . GLY A 1 98 ? -11.422 -3.960 -0.577 1.00 93.12 98 GLY A CA 1
ATOM 819 C C . GLY A 1 98 ? -12.514 -3.470 0.375 1.00 93.12 98 GLY A C 1
ATOM 820 O O . GLY A 1 98 ? -13.523 -2.917 -0.057 1.00 93.12 98 GLY A O 1
ATOM 821 N N . HIS A 1 99 ? -12.298 -3.597 1.684 1.00 94.56 99 HIS A N 1
ATOM 822 C CA . HIS A 1 99 ? -13.285 -3.171 2.671 1.00 94.56 99 HIS A CA 1
ATOM 823 C C . HIS A 1 99 ? -13.437 -1.640 2.756 1.00 94.56 99 HIS A C 1
ATOM 825 O O . HIS A 1 99 ? -14.560 -1.129 2.738 1.00 94.56 99 HIS A O 1
ATOM 831 N N . LEU A 1 100 ? -12.319 -0.908 2.851 1.00 94.19 100 LEU A N 1
ATOM 832 C CA . LEU A 1 100 ? -12.303 0.512 3.229 1.00 94.19 100 LEU A CA 1
ATOM 833 C C . LEU A 1 100 ? -12.417 1.489 2.050 1.00 94.19 100 LEU A C 1
ATOM 835 O O . LEU A 1 100 ? -12.787 2.648 2.265 1.00 94.19 100 LEU A O 1
ATOM 839 N N . LEU A 1 101 ? -12.019 1.078 0.841 1.00 91.56 101 LEU A N 1
ATOM 840 C CA . LEU A 1 101 ? -11.808 1.998 -0.286 1.00 91.56 101 LEU A CA 1
ATOM 841 C C . LEU A 1 101 ? -12.615 1.650 -1.535 1.00 91.56 101 LEU A C 1
ATOM 843 O O . LEU A 1 101 ? -12.962 2.565 -2.279 1.00 91.56 101 LEU A O 1
ATOM 847 N N . VAL A 1 102 ? -12.940 0.378 -1.772 1.00 86.38 102 VAL A N 1
ATOM 848 C CA . VAL A 1 102 ? -13.772 0.005 -2.925 1.00 86.38 102 VAL A CA 1
ATOM 849 C C . VAL A 1 102 ? -15.226 0.400 -2.636 1.00 86.38 102 VAL A C 1
ATOM 851 O O . VAL A 1 102 ? -15.775 -0.055 -1.630 1.00 86.38 102 VAL A O 1
ATOM 854 N N . PRO A 1 103 ? -15.871 1.253 -3.451 1.00 79.19 103 PRO A N 1
ATOM 855 C CA . PRO A 1 103 ? -17.268 1.638 -3.252 1.00 79.19 103 PRO A CA 1
ATOM 856 C C . PRO A 1 103 ? -18.220 0.449 -3.475 1.00 79.19 103 PRO A C 1
ATOM 858 O O . PRO A 1 103 ? -17.858 -0.534 -4.112 1.00 79.19 103 PRO A O 1
ATOM 861 N N . ASN A 1 104 ? -19.438 0.522 -2.925 1.00 68.75 104 ASN A N 1
ATOM 862 C CA . ASN A 1 104 ? -20.454 -0.533 -3.106 1.00 68.75 104 ASN A CA 1
ATOM 863 C C . ASN A 1 104 ? -20.949 -0.625 -4.555 1.00 68.75 104 ASN A C 1
ATOM 865 O O . ASN A 1 104 ? -21.370 -1.687 -4.997 1.00 68.75 104 ASN A O 1
ATOM 869 N N . GLU A 1 105 ? -20.862 0.484 -5.281 1.00 61.25 105 GLU A N 1
ATOM 870 C CA . GLU A 1 105 ? -21.243 0.598 -6.677 1.00 61.25 105 GLU A CA 1
ATOM 871 C C . GLU A 1 105 ? -20.063 1.217 -7.420 1.00 61.25 105 GLU A C 1
ATOM 873 O O . GLU A 1 105 ? -19.608 2.320 -7.097 1.00 61.25 105 GLU A O 1
ATOM 878 N N . ILE A 1 106 ? -19.537 0.498 -8.409 1.00 59.12 106 ILE A N 1
ATOM 879 C CA . ILE A 1 106 ? -18.686 1.121 -9.416 1.00 59.12 106 ILE A CA 1
ATOM 880 C C . ILE A 1 106 ? -19.665 1.856 -10.322 1.00 59.12 106 ILE A C 1
ATOM 882 O O . ILE A 1 106 ? -20.411 1.208 -11.054 1.00 59.12 106 ILE A O 1
ATOM 886 N N . LYS A 1 107 ? -19.709 3.192 -10.241 1.00 51.00 107 LYS A N 1
ATOM 887 C CA . LYS A 1 107 ? -20.431 3.985 -11.240 1.00 51.00 107 LYS A CA 1
ATOM 888 C C . LYS A 1 107 ? -19.893 3.571 -12.607 1.00 51.00 107 LYS A C 1
ATOM 890 O O . LYS A 1 107 ? -18.720 3.806 -12.889 1.00 51.00 107 LYS A O 1
ATOM 895 N N . GLN A 1 108 ? -20.725 2.906 -13.404 1.00 51.56 108 GLN A N 1
ATOM 896 C CA . GLN A 1 108 ? -20.446 2.726 -14.819 1.00 51.56 108 GLN A CA 1
ATOM 897 C C . GLN A 1 108 ? -20.490 4.129 -15.425 1.00 51.56 108 GLN A C 1
ATOM 899 O O . GLN A 1 108 ? -21.514 4.807 -15.334 1.00 51.56 108 GLN A O 1
ATOM 904 N N . VAL A 1 109 ? -19.333 4.593 -15.890 1.00 44.84 109 VAL A N 1
ATOM 905 C CA . VAL A 1 109 ? -19.195 5.820 -16.680 1.00 44.84 109 VAL A CA 1
ATOM 906 C C . VAL A 1 109 ? -19.361 5.440 -18.138 1.00 44.84 109 VAL A C 1
ATOM 908 O O . VAL A 1 109 ? -18.760 4.408 -18.519 1.00 44.84 109 VAL A O 1
#